Protein AF-A0A8D8F2M0-F1 (afdb_monomer)

Solvent-accessible surface area (backbone atoms only — not comparable to full-atom values): 9689 Å² total; per-residue (Å²): 133,85,84,49,91,38,102,45,64,39,78,46,76,51,87,52,90,92,48,84,69,60,52,47,77,40,81,29,47,79,66,74,90,79,59,80,87,80,90,83,83,72,67,73,73,44,98,83,58,64,22,30,61,30,57,27,33,34,45,51,94,83,45,73,44,50,77,89,36,43,45,30,57,70,58,91,90,52,95,53,50,50,18,41,41,72,57,38,50,52,52,34,57,74,65,64,37,44,81,53,72,92,42,33,28,34,41,63,67,87,48,34,91,71,40,57,45,37,33,39,30,44,77,94,40,80,50,75,37,47,28,76,73,45,39,45,81,43,77,57,98,90,40,83,42,26,34,46,37,49,30,32,42,78,49,62,76,94,75,32,74,39,57

pLDDT: mean 95.9, std 3.94, range [74.75, 98.75]

Foldseek 3Di:
DPPAPAQDKDKDADPDPVDPDRIDIGGHDDDPVRDDDDDDDFDQPDPPASKGKWCWKDFAPPDTDCHRIDIAGDDPPDQAAEAALVRLVVNCVQQVWDDDPQQKTWDDPVCLQVGTWMWIHGPNDIDIDGSVRQWDWDADPNDTTTIGSYGHDDDDPPVDDYD

Secondary structure (DSSP, 8-state):
---SSSS-EEEEE---TTSS-SEEEEESS--GGG--SPPPP--EEEETBEEEEE-EEEETTTEEESTT-EEEE--TT-SSEEE-HHHHHHHHHHTT-EE-GGG-EEE-GGGGGGSPPEEEEETTEEEEE-HHHHEEEEEETTEEEEEESEEE--PPTTT-S--

Mean predicted aligned error: 3.32 Å

Nearest PDB structures (foldseek):
  5ux4-assembly2_B  TM=9.823E-01  e=2.059E-21  Rattus norvegicus
  5ux4-assembly1_A  TM=9.813E-01  e=3.453E-20  Rattus norvegicus
  4obz-assembly1_D  TM=9.814E-01  e=4.104E-20  Homo sapiens
  1lyw-assembly11_H  TM=9.417E-01  e=9.192E-21  Homo sapiens
  1smr-assembly1_A  TM=9.537E-01  e=9.155E-15  Mus musculus

Sequence (163 aa):
QKKVEKNVFSFYLNRNPDTQPGGELLLGGTDPKYYTGDFNYVDISRQAYWQIHMDGMSIGSGLSLCKGGCEAIVDTGTSLITGPAAEVKALQKAIGAIPLMQGEYMVDCKKVPTLPTISFSLGGKVYSLTGEQYILKESQGGHDICLSGFMGLDIPPPAGPLW

Radius of gyration: 17.17 Å; Cα contacts (8 Å, |Δi|>4): 289; chains: 1; bounding box: 49×37×45 Å

InterPro domains:
  IPR001461 Aspartic peptidase A1 [PR00792] (23-36)
  IPR001461 Aspartic peptidase A1 [PR00792] (72-83)
  IPR001461 Aspartic peptidase A1 [PTHR47966] (1-163)
  IPR001969 Aspartic peptidase, active site [PS00141] (72-83)
  IPR021109 Aspartic peptidase domain superfamily [G3DSA:2.40.70.10] (1-163)
  IPR021109 Aspartic peptidase domain superfamily [SSF50630] (1-163)
  IPR033121 Peptidase family A1 domain [PF00026] (1-163)
  IPR033121 Peptidase family A1 domain [PS51767] (1-163)

Structure (mm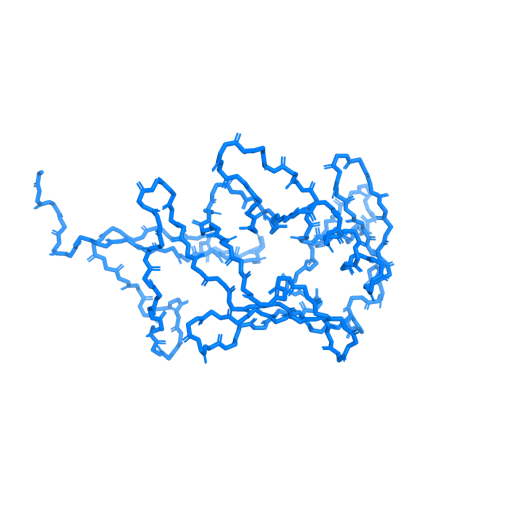CIF, N/CA/C/O backbone):
data_AF-A0A8D8F2M0-F1
#
_entry.id   AF-A0A8D8F2M0-F1
#
loop_
_atom_site.group_PDB
_atom_site.id
_atom_site.type_symbol
_atom_site.label_atom_id
_atom_site.label_alt_id
_atom_site.label_comp_id
_atom_site.label_asym_id
_atom_site.label_entity_id
_atom_site.label_seq_id
_atom_site.pdbx_PDB_ins_code
_atom_site.Cartn_x
_atom_site.Cartn_y
_atom_site.Cartn_z
_atom_site.occupancy
_atom_site.B_iso_or_equiv
_atom_site.auth_seq_id
_atom_site.auth_comp_id
_atom_site.auth_asym_id
_atom_site.auth_atom_id
_atom_site.pdbx_PDB_model_num
ATOM 1 N N . GLN A 1 1 ? -28.824 5.810 14.208 1.00 90.44 1 GLN A N 1
ATOM 2 C CA . GLN A 1 1 ? -29.918 4.931 13.729 1.00 90.44 1 GLN A CA 1
ATOM 3 C C . GLN A 1 1 ? -29.766 3.454 14.135 1.00 90.44 1 GLN A C 1
ATOM 5 O O . GLN A 1 1 ? -30.729 2.727 13.936 1.00 90.44 1 GLN A O 1
ATOM 10 N N . LYS A 1 2 ? -28.634 3.007 14.728 1.00 94.56 2 LYS A N 1
ATOM 11 C CA . LYS A 1 2 ? -28.448 1.637 15.274 1.00 94.56 2 LYS A CA 1
ATOM 12 C C . LYS A 1 2 ? -28.885 0.520 14.304 1.00 94.56 2 LYS A C 1
ATOM 14 O O . LYS A 1 2 ? -29.638 -0.369 14.675 1.00 94.56 2 LYS A O 1
ATOM 19 N N . LYS A 1 3 ? -28.479 0.630 13.034 1.00 97.50 3 LYS A N 1
ATOM 20 C CA . LYS A 1 3 ? -28.889 -0.288 11.954 1.00 97.50 3 LYS A CA 1
ATOM 21 C C . LYS A 1 3 ? -27.927 -1.458 11.730 1.00 97.50 3 LYS A C 1
ATOM 23 O O . LYS A 1 3 ? -28.215 -2.304 10.899 1.00 97.50 3 LYS A O 1
ATOM 28 N N . VAL A 1 4 ? -26.816 -1.495 12.460 1.00 97.75 4 VAL A N 1
ATOM 29 C CA . VAL A 1 4 ? -25.797 -2.548 12.404 1.00 97.75 4 VAL A CA 1
ATOM 30 C C . VAL A 1 4 ? -25.524 -3.058 13.814 1.00 97.75 4 VAL A C 1
ATOM 32 O O . VAL A 1 4 ? -25.653 -2.296 14.775 1.00 97.75 4 VAL A O 1
ATOM 35 N N . GLU A 1 5 ? -25.162 -4.334 13.935 1.00 94.69 5 GLU A N 1
ATOM 36 C CA . GLU A 1 5 ? -24.859 -4.963 15.227 1.00 94.69 5 GLU A CA 1
ATOM 37 C C . GLU A 1 5 ? -23.517 -4.497 15.795 1.00 94.69 5 GLU A C 1
ATOM 39 O O . GLU A 1 5 ? -23.408 -4.189 16.981 1.00 94.69 5 GLU A O 1
ATOM 44 N N . LYS A 1 6 ? -22.495 -4.416 14.936 1.00 97.56 6 LYS A N 1
ATOM 45 C CA . LYS A 1 6 ? -21.153 -3.949 15.287 1.00 97.56 6 LYS A CA 1
ATOM 46 C C . LYS A 1 6 ? -20.864 -2.642 14.559 1.00 97.56 6 LYS A C 1
ATOM 48 O O . LYS A 1 6 ? -21.187 -2.497 13.385 1.00 97.56 6 LYS A O 1
ATOM 53 N N . ASN A 1 7 ? -20.214 -1.696 15.232 1.00 97.69 7 ASN A N 1
ATOM 54 C CA . ASN A 1 7 ? -19.798 -0.425 14.628 1.00 97.69 7 ASN A CA 1
ATOM 55 C C . ASN A 1 7 ? -18.486 -0.594 13.846 1.00 97.69 7 ASN A C 1
ATOM 57 O O . ASN A 1 7 ? -17.488 0.051 14.147 1.00 97.69 7 ASN A O 1
ATOM 61 N N . VAL A 1 8 ? -18.491 -1.502 12.874 1.00 98.06 8 VAL A N 1
ATOM 62 C CA . VAL A 1 8 ? -17.361 -1.785 11.984 1.00 98.06 8 VAL A CA 1
ATOM 63 C C . VAL A 1 8 ? -17.863 -1.895 10.552 1.00 98.06 8 VAL A C 1
ATOM 65 O O . VAL A 1 8 ? -19.042 -2.161 10.310 1.00 98.06 8 VAL A O 1
ATOM 68 N N . PHE A 1 9 ? -16.960 -1.717 9.603 1.00 98.50 9 PHE A N 1
ATOM 69 C CA . PHE A 1 9 ? -17.172 -2.069 8.209 1.00 98.50 9 PHE A CA 1
ATOM 70 C C . PHE A 1 9 ? -15.893 -2.694 7.665 1.00 98.50 9 PHE A C 1
ATOM 72 O O . PHE A 1 9 ? -14.814 -2.496 8.226 1.00 98.50 9 PHE A O 1
ATOM 79 N N . SER A 1 10 ? -16.014 -3.460 6.591 1.00 98.62 10 SER A N 1
ATOM 80 C CA . SER A 1 10 ? -14.881 -4.129 5.959 1.00 98.62 10 SER A CA 1
ATOM 81 C C . SER A 1 10 ? -14.978 -4.069 4.444 1.00 98.62 10 SER A C 1
ATOM 83 O O . SER A 1 10 ? -16.064 -3.914 3.883 1.00 98.62 10 SER A O 1
ATOM 85 N N . PHE A 1 11 ? -13.817 -4.173 3.803 1.00 98.75 11 PHE A N 1
ATOM 86 C CA . PHE A 1 11 ? -13.675 -4.157 2.358 1.00 98.75 11 PHE A CA 1
ATOM 87 C C . PHE A 1 11 ? -13.004 -5.439 1.883 1.00 98.75 11 PHE A C 1
ATOM 89 O O . PHE A 1 11 ? -11.960 -5.836 2.400 1.00 98.75 11 PHE A O 1
ATOM 96 N N . TYR A 1 12 ? -13.574 -6.024 0.840 1.00 98.56 12 TYR A N 1
ATOM 97 C CA . TYR A 1 12 ? -12.885 -6.925 -0.068 1.00 98.56 12 TYR A CA 1
ATOM 98 C C . TYR A 1 12 ? -12.781 -6.232 -1.424 1.00 98.56 12 TYR A C 1
ATOM 100 O O . TYR A 1 12 ? -13.780 -5.744 -1.949 1.00 98.56 12 TYR A O 1
ATOM 108 N N . LEU A 1 13 ? -11.581 -6.188 -1.998 1.00 98.19 13 LEU A N 1
ATOM 109 C CA . LEU A 1 13 ? -11.338 -5.612 -3.317 1.00 98.19 13 LEU A CA 1
ATOM 110 C C . LEU A 1 13 ? -10.699 -6.680 -4.197 1.00 98.19 13 LEU A C 1
ATOM 112 O O . LEU A 1 13 ? -9.596 -7.155 -3.918 1.00 98.19 13 LEU A O 1
ATOM 116 N N . ASN A 1 14 ? -11.400 -7.072 -5.255 1.00 97.31 14 ASN A N 1
ATOM 117 C CA . ASN A 1 14 ? -10.899 -8.055 -6.194 1.00 97.31 14 ASN A CA 1
ATOM 118 C C . ASN A 1 14 ? -9.877 -7.395 -7.128 1.00 97.31 14 ASN A C 1
ATOM 120 O O . ASN A 1 14 ? -10.158 -6.394 -7.782 1.00 97.31 14 ASN A O 1
ATOM 124 N N . ARG A 1 15 ? -8.671 -7.962 -7.180 1.00 94.50 15 ARG A N 1
ATOM 125 C CA . ARG A 1 15 ? -7.570 -7.458 -8.013 1.00 94.50 15 ARG A CA 1
ATOM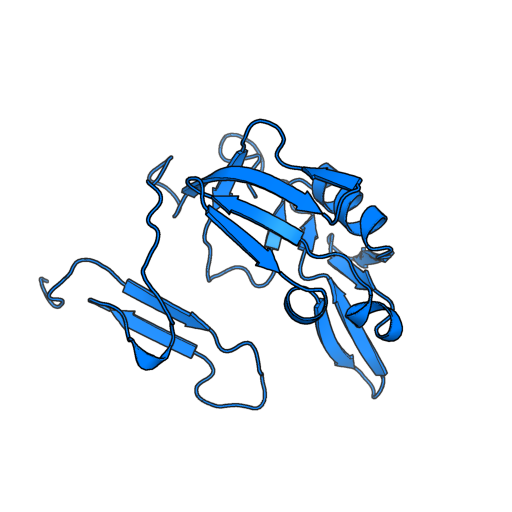 126 C C . ARG A 1 15 ? -7.582 -8.025 -9.432 1.00 94.50 15 ARG A C 1
ATOM 128 O O . ARG A 1 15 ? -6.779 -7.588 -10.248 1.00 94.50 15 ARG A O 1
ATOM 135 N N . ASN A 1 16 ? -8.449 -8.996 -9.721 1.00 92.75 16 ASN A N 1
ATOM 136 C CA . ASN A 1 16 ? -8.620 -9.544 -11.058 1.00 92.75 16 ASN A CA 1
ATOM 137 C C . ASN A 1 16 ? -9.805 -8.841 -11.756 1.00 92.75 16 ASN A C 1
ATOM 139 O O . ASN A 1 16 ? -10.944 -9.029 -11.322 1.00 92.75 16 ASN A O 1
ATOM 143 N N . PRO A 1 17 ? -9.561 -8.052 -12.820 1.00 89.25 17 PRO A N 1
ATOM 144 C CA . PRO A 1 17 ? -10.610 -7.295 -13.508 1.00 89.25 17 PRO A CA 1
ATOM 145 C C . PRO A 1 17 ? -11.613 -8.183 -14.263 1.00 89.25 17 PRO A C 1
ATOM 147 O O . PRO A 1 17 ? -12.719 -7.734 -14.561 1.00 89.25 17 PRO A O 1
ATOM 150 N N . ASP A 1 18 ? -11.261 -9.442 -14.536 1.00 93.19 18 ASP A N 1
ATOM 151 C CA . ASP A 1 18 ? -12.073 -10.371 -15.327 1.00 93.19 18 ASP A CA 1
ATOM 152 C C . ASP A 1 18 ? -13.049 -11.199 -14.476 1.00 93.19 18 ASP A C 1
ATOM 154 O O . ASP A 1 18 ? -13.837 -11.983 -15.011 1.00 93.19 18 ASP A O 1
ATOM 158 N N . THR A 1 19 ? -13.008 -11.069 -13.145 1.00 95.69 19 THR A N 1
ATOM 159 C CA . THR A 1 19 ? -13.825 -11.884 -12.235 1.00 95.69 19 THR A CA 1
ATOM 160 C C . THR A 1 19 ? -14.806 -11.054 -11.409 1.00 95.69 19 THR A C 1
ATOM 162 O O . THR A 1 19 ? -14.584 -9.886 -11.100 1.00 95.69 19 THR A O 1
ATOM 165 N N . GLN A 1 20 ? -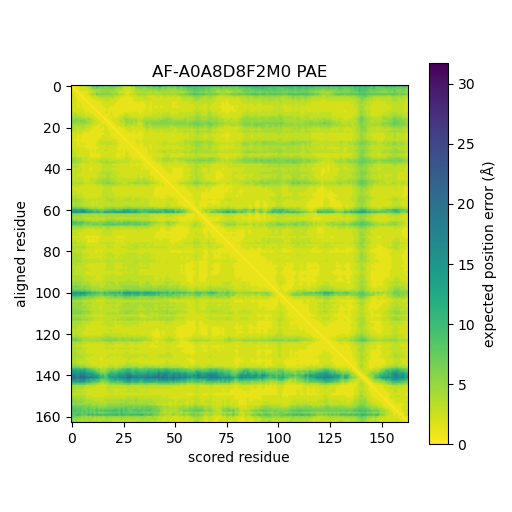15.941 -11.671 -11.059 1.00 96.25 20 GLN A N 1
ATOM 166 C CA . GLN A 1 20 ? -17.020 -11.049 -10.287 1.00 96.25 20 GLN A CA 1
ATOM 167 C C . GLN A 1 20 ? -17.219 -11.750 -8.929 1.00 96.25 20 GLN A C 1
ATOM 169 O O . GLN A 1 20 ? -17.077 -12.975 -8.858 1.00 96.25 20 GLN A O 1
ATOM 174 N N . PRO A 1 21 ? -17.606 -11.012 -7.867 1.00 97.38 21 PRO A N 1
ATOM 175 C CA . PRO A 1 21 ? -17.784 -9.556 -7.837 1.00 97.38 21 PRO A CA 1
ATOM 176 C C . PRO A 1 21 ? -16.441 -8.806 -7.884 1.00 97.38 21 PRO A C 1
ATOM 178 O O . PRO A 1 21 ? -15.405 -9.347 -7.499 1.00 97.38 21 PRO A O 1
ATOM 181 N N . GLY A 1 22 ? -16.457 -7.547 -8.329 1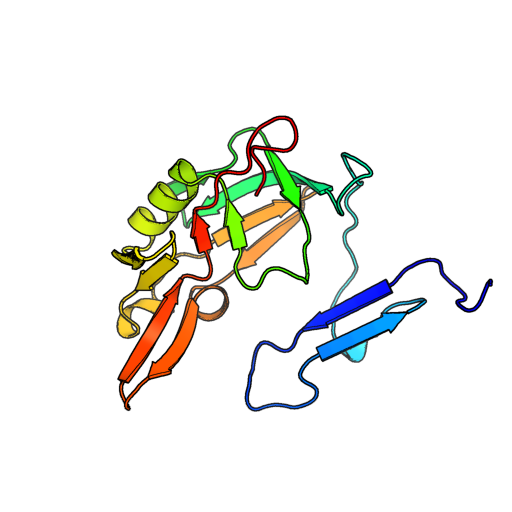.00 97.38 22 GLY A N 1
ATOM 182 C CA . GLY A 1 22 ? -15.267 -6.679 -8.290 1.00 97.38 22 GLY A CA 1
ATOM 183 C C . GLY A 1 22 ? -14.825 -6.296 -6.867 1.00 97.38 22 GLY A C 1
ATOM 184 O O . GLY A 1 22 ? -13.683 -5.911 -6.638 1.00 97.38 22 GLY A O 1
ATOM 185 N N . GLY A 1 23 ? -15.717 -6.430 -5.887 1.00 98.12 23 GLY A N 1
ATOM 186 C CA . GLY A 1 23 ? -15.439 -6.179 -4.479 1.00 98.12 23 GLY A CA 1
ATOM 187 C C . GLY A 1 23 ? -16.707 -6.255 -3.634 1.00 98.12 23 GLY A C 1
ATOM 188 O O . GLY A 1 23 ? -17.803 -6.462 -4.156 1.00 98.12 23 GLY A O 1
ATOM 189 N N . GLU A 1 24 ? -16.551 -6.077 -2.328 1.00 98.62 24 GLU A N 1
ATOM 190 C CA . GLU A 1 24 ? -17.636 -6.030 -1.354 1.00 98.62 24 GLU A CA 1
ATOM 191 C C . GLU A 1 24 ? -17.317 -5.004 -0.260 1.00 98.62 24 GLU A C 1
ATOM 193 O O . GLU A 1 24 ? -16.205 -4.973 0.267 1.00 98.62 24 GLU A O 1
ATOM 198 N N . LEU A 1 25 ? -18.312 -4.187 0.092 1.00 98.69 25 LEU A N 1
ATOM 199 C CA . LEU A 1 25 ? -18.341 -3.421 1.335 1.00 98.69 25 LEU A CA 1
ATOM 200 C C . LEU A 1 25 ? -19.382 -4.060 2.249 1.00 98.69 25 LEU A C 1
ATOM 202 O O . LEU A 1 25 ? -20.570 -4.074 1.919 1.00 98.69 25 LEU A O 1
ATOM 206 N N . LEU A 1 26 ? -18.950 -4.521 3.418 1.00 98.38 26 LEU A N 1
ATOM 207 C CA . LEU A 1 26 ? -19.841 -5.083 4.423 1.00 98.38 26 LEU A CA 1
ATOM 208 C C . LEU A 1 26 ? -19.970 -4.115 5.599 1.00 98.38 26 LEU A C 1
ATOM 210 O O . LEU A 1 26 ? -18.995 -3.795 6.279 1.00 98.38 26 LEU A O 1
ATOM 214 N N . LEU A 1 27 ? -21.195 -3.644 5.847 1.00 98.62 27 LEU A N 1
ATOM 215 C CA . LEU A 1 27 ? -21.531 -2.787 6.983 1.00 98.62 27 LEU A CA 1
ATOM 216 C C . LEU A 1 27 ? -21.981 -3.645 8.170 1.00 98.62 27 LEU A C 1
ATOM 218 O O . LEU A 1 27 ? -22.987 -4.344 8.085 1.00 98.62 27 LEU A O 1
ATOM 222 N N . GLY A 1 28 ? -21.272 -3.557 9.293 1.00 98.25 28 GLY A N 1
ATOM 223 C CA . GLY A 1 28 ? -21.640 -4.242 10.532 1.00 98.25 28 GLY A CA 1
ATOM 224 C C . GLY A 1 28 ? -20.876 -5.529 10.845 1.00 98.25 28 GLY A C 1
ATOM 225 O O . GLY A 1 28 ? -21.240 -6.213 11.800 1.00 98.25 28 GLY A O 1
ATOM 226 N N . GLY A 1 29 ? -19.827 -5.868 10.092 1.00 97.88 29 GLY A N 1
ATOM 227 C CA . GLY A 1 29 ? -19.063 -7.098 10.308 1.00 97.88 29 GLY A CA 1
ATOM 228 C C . GLY A 1 29 ? -17.931 -7.327 9.304 1.00 97.88 29 GLY A C 1
ATOM 229 O O . GLY A 1 29 ? -17.373 -6.381 8.746 1.00 97.88 29 GLY A O 1
ATOM 230 N N . THR A 1 30 ? -17.616 -8.604 9.092 1.00 98.00 30 THR A N 1
ATOM 231 C CA . THR A 1 30 ? -16.605 -9.127 8.162 1.00 98.00 30 THR A CA 1
ATOM 232 C C . THR A 1 30 ? -17.159 -10.376 7.477 1.00 98.00 30 THR A C 1
ATOM 234 O O . THR A 1 30 ? -17.918 -11.107 8.113 1.00 98.00 30 THR A O 1
ATOM 237 N N . ASP A 1 31 ? -16.775 -10.645 6.227 1.00 97.88 31 ASP A N 1
ATOM 238 C CA . ASP A 1 31 ? -17.166 -11.870 5.510 1.00 97.88 31 ASP A CA 1
ATOM 239 C C . ASP A 1 31 ? -15.985 -12.866 5.439 1.00 97.88 31 ASP A C 1
ATOM 241 O O . ASP A 1 31 ? -15.017 -12.614 4.711 1.00 97.88 31 ASP A O 1
ATOM 245 N N . PRO A 1 32 ? -16.041 -14.004 6.167 1.00 97.62 32 PRO A N 1
ATOM 246 C CA . PRO A 1 32 ? -15.017 -15.053 6.138 1.00 97.62 32 PRO A CA 1
ATOM 247 C C . PRO A 1 32 ? -14.742 -15.652 4.756 1.00 97.62 32 PRO A C 1
ATOM 249 O O . PRO A 1 32 ? -13.732 -16.327 4.582 1.00 97.62 32 PRO A O 1
ATOM 252 N N . LYS A 1 33 ? -15.609 -15.420 3.762 1.00 97.94 33 LYS A N 1
ATOM 253 C CA . LYS A 1 33 ? -15.379 -15.832 2.373 1.00 97.94 33 LYS A CA 1
ATOM 254 C C . LYS A 1 33 ? -14.135 -15.184 1.757 1.00 97.94 33 LYS A C 1
ATOM 256 O O . LYS A 1 33 ? -13.517 -15.786 0.880 1.00 97.94 33 LYS A O 1
ATOM 261 N N . TYR A 1 34 ? -13.787 -13.964 2.173 1.00 98.00 34 TYR A N 1
ATOM 262 C CA . TYR A 1 34 ? -12.795 -13.132 1.482 1.00 98.00 34 TYR A CA 1
ATOM 263 C C . TYR A 1 34 ? -11.466 -12.964 2.224 1.00 98.00 34 TYR A C 1
ATOM 265 O O . TYR A 1 34 ? -10.605 -12.211 1.770 1.00 98.00 34 TYR A O 1
ATOM 273 N N . TYR A 1 35 ? -11.265 -13.661 3.343 1.00 97.69 35 TYR A N 1
ATOM 274 C CA . TYR A 1 35 ? -9.996 -13.642 4.066 1.00 97.69 35 TYR A CA 1
ATOM 275 C C . TYR A 1 35 ? -9.664 -15.009 4.664 1.00 97.69 35 TYR A C 1
ATOM 277 O O . TYR A 1 35 ? -10.516 -15.876 4.828 1.00 97.69 35 TYR A O 1
ATOM 285 N N . THR A 1 36 ? -8.393 -15.194 5.005 1.00 97.31 36 THR A N 1
ATOM 286 C CA . THR A 1 36 ? -7.889 -16.393 5.680 1.00 97.31 36 THR A CA 1
ATOM 287 C C . THR A 1 36 ? -7.093 -15.998 6.914 1.00 97.31 36 THR A C 1
ATOM 289 O O . THR A 1 36 ? -6.388 -14.988 6.890 1.00 97.31 36 THR A O 1
ATOM 292 N N . GLY A 1 37 ? -7.131 -16.834 7.951 1.00 95.94 37 GLY A N 1
ATOM 293 C CA . GLY A 1 37 ? -6.464 -16.553 9.222 1.00 95.94 37 GLY A CA 1
ATOM 294 C C . GLY A 1 37 ? -7.173 -15.469 10.037 1.00 95.94 37 GLY A C 1
ATOM 295 O O . GLY A 1 37 ? -8.321 -15.120 9.763 1.00 95.94 37 GLY A O 1
ATOM 296 N N . ASP A 1 38 ? -6.472 -14.953 11.044 1.00 96.00 38 ASP A N 1
ATOM 297 C CA . ASP A 1 38 ? -7.017 -13.991 12.002 1.00 96.00 38 ASP A CA 1
ATOM 298 C C . ASP A 1 38 ? -6.622 -12.542 11.681 1.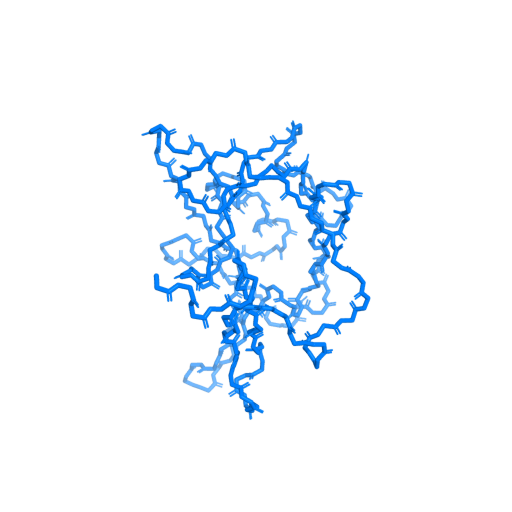00 96.00 38 ASP A C 1
ATOM 300 O O . ASP A 1 38 ? -5.546 -12.263 11.130 1.00 96.00 38 ASP A O 1
ATOM 304 N N . PHE A 1 39 ? -7.480 -11.601 12.087 1.00 96.69 39 PHE A N 1
ATOM 305 C CA . PHE A 1 39 ? -7.196 -10.171 12.000 1.00 96.69 39 PHE A CA 1
ATOM 306 C C . PHE A 1 39 ? -6.080 -9.765 12.965 1.00 96.69 39 PHE A C 1
ATOM 308 O O . PHE A 1 39 ? -6.109 -10.098 14.148 1.00 96.69 39 PHE A O 1
ATOM 315 N N . ASN A 1 40 ? -5.135 -8.976 12.457 1.00 96.75 40 ASN A N 1
ATOM 316 C CA . ASN A 1 40 ? -4.206 -8.207 13.275 1.00 96.75 40 ASN A CA 1
ATOM 317 C C . ASN A 1 40 ? -4.685 -6.754 13.296 1.00 96.75 40 ASN A C 1
ATOM 319 O O . ASN A 1 40 ? -4.816 -6.146 12.233 1.00 96.75 40 ASN A O 1
ATOM 323 N N . TYR A 1 41 ? -4.959 -6.220 14.483 1.00 97.31 41 TYR A N 1
ATOM 324 C CA . TYR A 1 41 ? -5.448 -4.854 14.652 1.00 97.31 41 TYR A CA 1
ATOM 325 C C . TYR A 1 41 ? -4.295 -3.911 14.982 1.00 97.31 41 TYR A C 1
ATOM 327 O O . TYR A 1 41 ? -3.373 -4.271 15.710 1.00 97.31 41 TYR A O 1
ATOM 335 N N . VAL A 1 42 ? -4.382 -2.694 14.456 1.00 97.81 42 VAL A N 1
ATOM 336 C CA . VAL A 1 42 ? -3.488 -1.579 14.770 1.00 97.81 42 VAL A CA 1
ATOM 337 C C . VAL A 1 42 ? -4.332 -0.392 15.213 1.00 97.81 42 VAL A C 1
ATOM 339 O O . VAL A 1 42 ? -5.426 -0.175 14.685 1.00 97.81 42 VAL A O 1
ATOM 342 N N . ASP A 1 43 ? -3.843 0.347 16.202 1.00 98.00 43 ASP A N 1
ATOM 343 C CA . ASP A 1 43 ? -4.560 1.497 16.742 1.00 98.00 43 ASP A CA 1
ATOM 344 C C . ASP A 1 43 ? -4.499 2.695 15.787 1.00 98.00 43 ASP A C 1
ATOM 346 O O . ASP A 1 43 ? -3.513 2.915 15.080 1.00 98.00 43 ASP A O 1
ATOM 350 N N . ILE A 1 44 ? -5.562 3.502 15.803 1.00 98.06 44 ILE A N 1
ATOM 351 C CA . ILE A 1 44 ? -5.602 4.774 15.080 1.00 98.06 44 ILE A CA 1
ATOM 352 C C . ILE A 1 44 ? -4.699 5.778 15.791 1.00 98.06 44 ILE A C 1
ATOM 354 O O . ILE A 1 44 ? -4.957 6.141 16.940 1.00 98.06 44 ILE A O 1
ATOM 358 N N . SER A 1 45 ? -3.679 6.275 15.094 1.00 97.25 45 SER A N 1
ATOM 359 C CA . SER A 1 45 ? -2.726 7.248 15.639 1.00 97.25 45 SER A CA 1
ATOM 360 C C . SER A 1 45 ? -3.302 8.667 15.686 1.00 97.25 45 SER A C 1
ATOM 362 O O . SER A 1 45 ? -2.995 9.445 16.592 1.00 97.25 45 SER A O 1
ATOM 364 N N . ARG A 1 46 ? -4.189 9.007 14.740 1.00 96.69 46 ARG A N 1
ATOM 365 C CA . ARG A 1 46 ? -4.897 10.293 14.686 1.00 96.69 46 ARG A CA 1
ATOM 366 C C . ARG A 1 46 ? -6.298 10.145 14.096 1.00 96.69 46 ARG A C 1
ATOM 368 O O . ARG A 1 46 ? -6.462 9.723 12.957 1.00 96.69 46 ARG A O 1
ATOM 375 N N . GLN A 1 47 ? -7.314 10.591 14.837 1.00 95.25 47 GLN A N 1
ATOM 376 C CA . GLN A 1 47 ? -8.719 10.566 14.404 1.00 95.25 47 GLN A CA 1
ATOM 377 C C . GLN A 1 47 ? -9.032 11.698 13.409 1.00 95.25 47 GLN A C 1
ATOM 379 O O . GLN A 1 47 ? -9.618 12.719 13.763 1.00 95.25 47 GLN A O 1
ATOM 384 N N . ALA A 1 48 ? -8.605 11.521 12.161 1.00 93.38 48 ALA A N 1
ATOM 385 C CA . ALA A 1 48 ? -8.955 12.384 11.031 1.00 93.38 48 ALA A CA 1
ATOM 386 C C . ALA A 1 48 ? -9.145 11.533 9.770 1.00 93.38 48 ALA A C 1
ATOM 388 O O . ALA A 1 48 ? -10.237 11.485 9.210 1.00 93.38 48 ALA A O 1
ATOM 389 N N . TYR A 1 49 ? -8.098 10.798 9.398 1.00 95.12 49 TYR A N 1
ATOM 390 C CA . TYR A 1 49 ? -8.160 9.682 8.456 1.00 95.12 49 TYR A CA 1
ATOM 391 C C . TYR A 1 49 ? -8.210 8.353 9.223 1.00 95.12 49 TYR A C 1
ATOM 393 O O . TYR A 1 49 ? -8.091 8.336 10.451 1.00 95.12 49 TYR A O 1
ATOM 401 N N . TRP A 1 50 ? -8.308 7.233 8.502 1.00 97.75 50 TRP A N 1
ATOM 402 C CA . TRP A 1 50 ? -7.907 5.918 9.021 1.00 97.75 50 TRP A CA 1
ATOM 403 C C . TRP A 1 50 ? -6.374 5.851 9.093 1.00 97.75 50 TRP A C 1
ATOM 405 O O . TRP A 1 50 ? -5.735 5.106 8.353 1.00 97.75 50 TRP A O 1
ATOM 415 N N . GLN A 1 51 ? -5.800 6.728 9.923 1.00 98.38 51 GLN A N 1
ATOM 416 C CA . GLN A 1 51 ? -4.362 6.922 10.067 1.00 98.38 51 GLN A CA 1
ATOM 417 C C . GLN A 1 51 ? -3.797 5.928 11.081 1.00 98.38 51 GLN A C 1
ATOM 419 O O . GLN A 1 51 ? -4.335 5.796 12.183 1.00 98.38 51 GLN A O 1
ATOM 424 N N . ILE A 1 52 ? -2.714 5.256 10.707 1.00 98.44 52 ILE A N 1
ATOM 425 C CA . ILE A 1 52 ? -2.035 4.232 11.499 1.00 98.44 52 ILE A CA 1
ATOM 426 C C . ILE A 1 52 ? -0.530 4.497 11.536 1.00 98.44 52 ILE A C 1
ATOM 428 O O . ILE A 1 52 ? 0.027 5.114 10.625 1.00 98.44 52 ILE A O 1
ATOM 432 N N . HIS A 1 53 ? 0.132 3.979 12.569 1.00 98.25 53 HIS A N 1
ATOM 433 C CA . HIS A 1 53 ? 1.589 3.949 12.609 1.00 98.25 53 HIS A CA 1
ATOM 434 C C . HIS A 1 53 ? 2.125 2.767 11.793 1.00 98.25 53 HIS A C 1
ATOM 436 O O . HIS A 1 53 ? 1.652 1.636 11.938 1.00 98.25 53 HIS A O 1
ATOM 442 N N . MET A 1 54 ? 3.133 3.0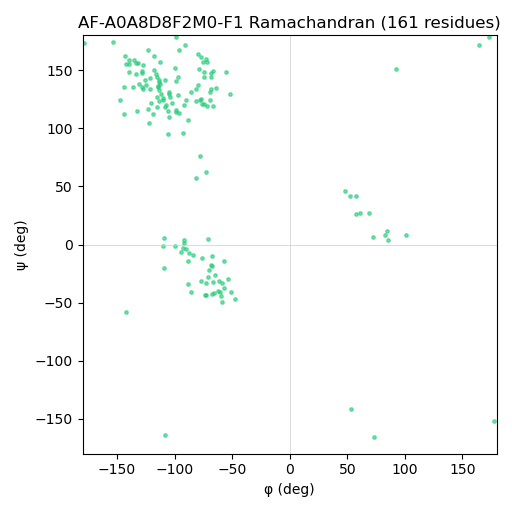29 10.963 1.00 98.38 54 MET A N 1
ATOM 443 C CA . MET A 1 54 ? 3.892 2.022 10.235 1.00 98.38 54 MET A CA 1
ATOM 444 C C . MET A 1 54 ? 5.323 1.985 10.744 1.00 98.38 54 MET A C 1
ATOM 446 O O . MET A 1 54 ? 6.020 2.989 10.685 1.00 98.38 54 MET A O 1
ATOM 450 N N . ASP A 1 55 ? 5.775 0.816 11.200 1.00 97.75 55 ASP A N 1
ATOM 451 C CA . ASP A 1 55 ? 7.084 0.654 11.845 1.00 97.75 55 ASP A CA 1
ATOM 452 C C . ASP A 1 55 ? 8.239 0.790 10.833 1.00 97.75 55 ASP A C 1
ATOM 454 O O . ASP A 1 55 ? 9.363 1.161 11.182 1.00 97.75 55 ASP A O 1
ATOM 458 N N . GLY A 1 56 ? 7.971 0.461 9.566 1.00 97.69 56 GLY A N 1
ATOM 459 C CA . GLY A 1 56 ? 8.918 0.614 8.468 1.00 97.69 56 GLY A CA 1
ATOM 460 C C . GLY A 1 56 ? 8.533 -0.156 7.211 1.00 97.69 56 GLY A C 1
ATOM 461 O O . GLY A 1 56 ? 7.615 -0.979 7.212 1.00 97.69 56 GLY A O 1
ATOM 462 N N . MET A 1 57 ? 9.277 0.089 6.131 1.00 98.19 57 MET A N 1
ATOM 463 C CA . MET A 1 57 ? 9.105 -0.594 4.850 1.00 98.19 57 MET A CA 1
ATOM 464 C C . MET A 1 57 ? 10.449 -1.102 4.313 1.00 98.19 57 MET A C 1
ATOM 466 O O . MET A 1 57 ? 11.456 -0.393 4.363 1.00 98.19 57 MET A O 1
ATOM 470 N N . SER A 1 58 ? 10.485 -2.319 3.772 1.00 98.12 58 SER A N 1
ATOM 471 C CA . SER A 1 58 ? 11.666 -2.918 3.140 1.00 98.12 58 SER A CA 1
ATOM 472 C C . SER A 1 58 ? 11.404 -3.301 1.686 1.00 98.12 58 SER A C 1
ATOM 474 O O . SER A 1 58 ? 10.315 -3.736 1.325 1.00 98.12 58 SER A O 1
ATOM 476 N N . ILE A 1 59 ? 12.416 -3.125 0.837 1.00 98.25 59 ILE A N 1
ATOM 477 C CA . ILE A 1 59 ? 12.389 -3.460 -0.587 1.00 98.25 59 ILE A CA 1
ATOM 478 C C . ILE A 1 59 ? 13.534 -4.436 -0.839 1.00 98.25 59 ILE A C 1
ATOM 480 O O . ILE A 1 59 ? 14.713 -4.058 -0.851 1.00 98.25 59 ILE A O 1
ATOM 484 N N . GLY A 1 60 ? 13.181 -5.711 -1.006 1.00 94.81 60 GLY A N 1
ATOM 485 C CA . GLY A 1 60 ? 14.145 -6.805 -1.036 1.00 94.81 60 GLY A CA 1
ATOM 486 C C . GLY A 1 60 ? 15.054 -6.792 0.198 1.00 94.81 60 GLY A C 1
ATOM 487 O O . GLY A 1 60 ? 14.624 -6.489 1.308 1.00 94.81 60 GLY A O 1
ATOM 488 N N . SER A 1 61 ? 16.334 -7.100 -0.002 1.00 89.19 61 SER A N 1
ATOM 489 C CA . SER A 1 61 ? 17.355 -7.071 1.055 1.00 89.19 61 SER A CA 1
ATOM 490 C C . SER A 1 61 ? 18.148 -5.759 1.129 1.00 89.19 61 SER A C 1
ATOM 492 O O . SER A 1 61 ? 18.979 -5.604 2.020 1.00 89.19 61 SER A O 1
ATOM 494 N N . GLY A 1 62 ? 17.944 -4.832 0.184 1.00 89.25 62 GLY A N 1
ATOM 495 C CA . GLY A 1 62 ? 18.890 -3.738 -0.075 1.00 89.25 62 GLY A CA 1
ATOM 496 C C . GLY A 1 62 ? 18.435 -2.338 0.334 1.00 89.25 62 GLY A C 1
ATOM 497 O O . GLY A 1 62 ? 19.278 -1.454 0.485 1.00 89.25 62 GLY A O 1
ATOM 498 N N . LEU A 1 63 ? 17.130 -2.105 0.502 1.00 97.19 63 LEU A N 1
ATOM 499 C CA . LEU A 1 63 ? 16.589 -0.777 0.795 1.00 97.19 63 LEU A CA 1
ATOM 500 C C . LEU A 1 63 ? 15.536 -0.852 1.901 1.00 97.19 63 LEU A C 1
ATOM 502 O O . LEU A 1 63 ? 14.651 -1.703 1.879 1.00 97.19 63 LEU A O 1
ATOM 506 N N . SER A 1 64 ? 15.618 0.084 2.844 1.00 97.69 64 SER A N 1
ATOM 507 C CA . SER A 1 64 ? 14.558 0.334 3.821 1.00 97.69 64 SER A CA 1
ATOM 508 C C . SER A 1 64 ? 14.145 1.796 3.755 1.00 97.69 64 SER A C 1
ATOM 510 O O . SER A 1 64 ? 15.000 2.680 3.663 1.00 97.69 64 SER A O 1
ATOM 512 N N . LEU A 1 65 ? 12.844 2.016 3.810 1.00 97.88 65 LEU A N 1
ATOM 513 C CA . LEU A 1 65 ? 12.138 3.291 3.778 1.00 97.88 65 LEU A CA 1
ATOM 514 C C . LEU A 1 65 ? 11.280 3.391 5.046 1.00 97.88 65 LEU A C 1
ATOM 516 O O . LEU A 1 65 ? 11.144 2.392 5.759 1.00 97.88 65 LEU A O 1
ATOM 520 N N . CYS A 1 66 ? 10.750 4.575 5.367 1.00 96.88 66 CYS A N 1
ATOM 521 C CA . CYS A 1 66 ? 10.028 4.791 6.629 1.00 96.88 66 CYS A CA 1
ATOM 522 C C . CYS A 1 66 ? 10.879 4.327 7.843 1.00 96.88 66 CYS A C 1
ATOM 524 O O . CYS A 1 66 ? 10.433 3.619 8.745 1.00 96.88 66 CYS A O 1
ATOM 526 N N . LYS A 1 67 ? 12.187 4.636 7.823 1.00 93.00 67 LYS A N 1
ATOM 527 C CA . LYS A 1 67 ? 13.131 4.157 8.846 1.00 93.00 67 LYS A CA 1
ATOM 528 C C . LYS A 1 67 ? 12.844 4.827 10.188 1.00 93.00 67 LYS A C 1
ATOM 530 O O . LYS A 1 67 ? 12.939 6.045 10.289 1.00 93.00 67 LYS A O 1
ATOM 535 N N . GLY A 1 68 ? 12.615 4.017 11.219 1.00 91.94 68 GLY A N 1
ATOM 536 C CA . GLY A 1 68 ? 12.283 4.512 12.559 1.00 91.94 68 GLY A CA 1
ATOM 537 C C . GLY A 1 68 ? 10.796 4.812 12.750 1.00 91.94 68 GLY A C 1
ATOM 538 O O . GLY A 1 68 ? 10.439 5.415 13.757 1.00 91.94 68 GLY A O 1
ATOM 539 N N . GLY A 1 69 ? 9.961 4.375 11.808 1.00 96.44 69 GLY A N 1
ATOM 540 C CA . GLY A 1 69 ? 8.522 4.548 11.840 1.00 96.44 69 GLY A CA 1
ATOM 541 C C . GLY A 1 69 ? 8.048 5.813 11.128 1.00 96.44 69 GLY A C 1
ATOM 542 O O . GLY A 1 69 ? 8.754 6.820 11.039 1.00 96.44 69 GLY A O 1
ATOM 543 N N . CYS A 1 70 ? 6.835 5.753 10.601 1.00 97.62 70 CYS A N 1
ATOM 544 C CA . CYS A 1 70 ? 6.143 6.855 9.949 1.00 97.62 70 CYS A CA 1
ATOM 545 C C . CYS A 1 70 ? 4.627 6.662 10.067 1.00 97.62 70 CYS A C 1
ATOM 547 O O . CYS A 1 70 ? 4.145 5.638 10.546 1.00 97.62 70 CYS A O 1
ATOM 549 N N . GLU A 1 71 ? 3.871 7.657 9.624 1.00 97.81 71 GLU A N 1
ATOM 550 C CA . GLU A 1 71 ? 2.414 7.610 9.616 1.00 97.81 71 GLU A CA 1
ATOM 551 C C . GLU A 1 71 ? 1.906 7.233 8.224 1.00 97.81 71 GLU A C 1
ATOM 553 O O . GLU A 1 71 ? 2.455 7.690 7.218 1.00 97.81 71 GLU A O 1
ATOM 558 N N . ALA A 1 72 ? 0.856 6.415 8.179 1.00 98.12 72 ALA A N 1
ATOM 559 C CA . ALA A 1 72 ? 0.222 5.973 6.946 1.00 98.12 72 ALA A CA 1
ATOM 560 C C . ALA A 1 72 ? -1.305 6.087 7.013 1.00 98.12 72 ALA A C 1
ATOM 562 O O . ALA A 1 72 ? -1.879 6.056 8.104 1.00 98.12 72 ALA A O 1
ATOM 563 N N . ILE A 1 73 ? -1.974 6.193 5.864 1.00 98.19 73 ILE A N 1
ATOM 564 C CA . ILE A 1 73 ? -3.444 6.166 5.777 1.00 98.19 73 ILE A CA 1
ATOM 565 C C . ILE A 1 73 ? -3.941 4.929 5.031 1.00 98.19 73 ILE A C 1
ATOM 567 O O . ILE A 1 73 ? -3.438 4.565 3.973 1.00 98.19 73 ILE A O 1
ATOM 571 N N . VAL A 1 74 ? -4.980 4.286 5.566 1.00 98.31 74 VAL A N 1
ATOM 572 C CA . VAL A 1 74 ? -5.679 3.203 4.862 1.00 98.31 74 VAL A CA 1
ATOM 573 C C . VAL A 1 74 ? -6.851 3.804 4.089 1.00 98.31 74 VAL A C 1
ATOM 575 O O . VAL A 1 74 ? -7.921 4.041 4.653 1.00 98.31 74 VAL A O 1
ATOM 578 N N . ASP A 1 75 ? -6.639 4.078 2.802 1.00 97.94 75 ASP A N 1
ATOM 579 C CA . ASP A 1 75 ? -7.589 4.805 1.958 1.00 97.94 75 ASP A CA 1
ATOM 580 C C . ASP A 1 75 ? -8.078 3.967 0.768 1.00 97.94 75 ASP A C 1
ATOM 582 O O . ASP A 1 75 ? -7.340 3.680 -0.169 1.00 97.94 75 ASP A O 1
ATOM 586 N N . THR A 1 76 ? -9.361 3.601 0.784 1.00 97.69 76 THR A N 1
ATOM 587 C CA . THR A 1 76 ? -10.006 2.885 -0.334 1.00 97.69 76 THR A CA 1
ATOM 588 C C . THR A 1 76 ? -10.337 3.796 -1.520 1.00 97.69 76 THR A C 1
ATOM 590 O O . THR A 1 76 ? -10.680 3.292 -2.587 1.00 97.69 76 THR A O 1
ATOM 593 N N . GLY A 1 77 ? -10.243 5.119 -1.350 1.00 97.06 77 GLY A N 1
ATOM 594 C CA . GLY A 1 77 ? -10.475 6.116 -2.395 1.00 97.06 77 GLY A CA 1
ATOM 595 C C . GLY A 1 77 ? -9.263 6.395 -3.286 1.00 97.06 77 GLY A C 1
ATOM 596 O O . GLY A 1 77 ? -9.421 7.063 -4.308 1.00 97.06 77 GLY A O 1
ATOM 597 N N . THR A 1 78 ? -8.082 5.874 -2.939 1.00 95.81 78 THR A N 1
ATOM 598 C CA . THR A 1 78 ? -6.843 6.060 -3.702 1.00 95.81 78 THR A CA 1
ATOM 599 C C . THR A 1 78 ? -6.420 4.747 -4.369 1.00 95.81 78 THR A C 1
ATOM 601 O O . THR A 1 78 ? -6.284 3.715 -3.719 1.00 95.81 78 THR A O 1
ATOM 604 N N . SER A 1 79 ? -6.208 4.772 -5.690 1.00 94.69 79 SER A N 1
ATOM 605 C CA . SER A 1 79 ? -5.927 3.561 -6.481 1.00 94.69 79 SER A CA 1
ATOM 606 C C . SER A 1 79 ? -4.527 2.968 -6.270 1.00 94.69 79 SER A C 1
ATOM 608 O O . SER A 1 79 ? -4.354 1.754 -6.397 1.00 94.69 79 SER A O 1
ATOM 610 N N . LEU A 1 80 ? -3.523 3.817 -6.020 1.00 97.44 80 LEU A N 1
ATOM 611 C CA . LEU A 1 80 ? -2.106 3.449 -5.894 1.00 97.44 80 LEU A CA 1
ATOM 612 C C . LEU A 1 80 ? -1.620 3.666 -4.457 1.00 97.44 80 LEU A C 1
ATOM 614 O O . LEU A 1 80 ? -2.165 4.491 -3.732 1.00 97.44 80 LEU A O 1
ATOM 618 N N . ILE A 1 81 ? -0.553 2.974 -4.063 1.00 98.56 81 ILE A N 1
ATOM 619 C CA . ILE A 1 81 ? 0.133 3.246 -2.798 1.00 98.56 81 ILE A CA 1
ATOM 620 C C . ILE A 1 81 ? 0.940 4.531 -2.972 1.00 98.56 81 ILE A C 1
ATOM 622 O O . ILE A 1 81 ? 1.807 4.626 -3.845 1.00 98.56 81 ILE A O 1
ATOM 626 N N . THR A 1 82 ? 0.652 5.533 -2.154 1.00 98.00 82 THR A N 1
ATOM 627 C CA . THR A 1 82 ? 1.359 6.811 -2.193 1.00 98.00 82 THR A CA 1
ATOM 628 C C . THR A 1 82 ? 2.473 6.864 -1.163 1.00 98.00 82 THR A C 1
ATOM 630 O O . THR A 1 82 ? 2.593 5.993 -0.313 1.00 98.00 82 THR A O 1
ATOM 633 N N . GLY A 1 83 ? 3.338 7.864 -1.270 1.00 97.75 83 GLY A N 1
ATOM 634 C CA . GLY A 1 83 ? 4.318 8.164 -0.237 1.00 97.75 83 GLY A CA 1
ATOM 635 C C . GLY A 1 83 ? 5.163 9.378 -0.602 1.00 97.75 83 GLY A C 1
ATOM 636 O O . GLY A 1 83 ? 5.080 9.865 -1.741 1.00 97.75 83 GLY A O 1
ATOM 637 N N . PRO A 1 84 ? 6.018 9.850 0.325 1.00 97.31 84 PRO A N 1
ATOM 638 C CA . PRO A 1 84 ? 6.899 10.986 0.086 1.00 97.31 84 PRO A CA 1
ATOM 639 C C . PRO A 1 84 ? 7.697 10.796 -1.205 1.00 97.31 84 PRO A C 1
ATOM 641 O O . PRO A 1 84 ? 8.340 9.758 -1.408 1.00 97.31 84 PRO A O 1
ATOM 644 N N . ALA A 1 85 ? 7.689 11.798 -2.085 1.00 96.81 85 ALA A N 1
ATOM 645 C CA . ALA A 1 85 ? 8.193 11.655 -3.450 1.00 96.81 85 ALA A CA 1
ATOM 646 C C . ALA A 1 85 ? 9.672 11.233 -3.492 1.00 96.81 85 ALA A C 1
ATOM 648 O O . ALA A 1 85 ? 10.087 10.481 -4.377 1.00 96.81 85 ALA A O 1
ATOM 649 N N . ALA A 1 86 ? 10.471 11.670 -2.513 1.00 96.62 86 ALA A N 1
ATOM 650 C CA . ALA A 1 86 ? 11.871 11.276 -2.373 1.00 96.62 86 ALA A CA 1
ATOM 651 C C . ALA A 1 86 ? 12.045 9.780 -2.054 1.00 96.62 86 ALA A C 1
ATOM 653 O O . ALA A 1 86 ? 12.919 9.126 -2.630 1.00 96.62 86 ALA A O 1
ATOM 654 N N . GLU A 1 87 ? 11.210 9.230 -1.170 1.00 98.00 87 GLU A N 1
ATOM 655 C CA . GLU A 1 87 ? 11.258 7.816 -0.798 1.00 98.00 87 GLU A CA 1
ATOM 656 C C . GLU A 1 87 ? 10.715 6.931 -1.920 1.00 98.00 87 GLU A C 1
ATOM 658 O O . GLU A 1 87 ? 11.366 5.957 -2.302 1.00 98.00 87 GLU A O 1
ATOM 663 N N . VAL A 1 88 ? 9.593 7.320 -2.538 1.00 98.38 88 VAL A N 1
ATOM 664 C CA . VAL A 1 88 ? 9.062 6.608 -3.708 1.00 98.38 88 VAL A CA 1
ATOM 665 C C . VAL A 1 88 ? 10.089 6.614 -4.834 1.00 98.38 88 VAL A C 1
ATOM 667 O O . VAL A 1 88 ? 10.382 5.567 -5.394 1.00 98.38 88 VAL A O 1
ATOM 670 N N . LYS A 1 89 ? 10.753 7.737 -5.124 1.00 98.06 89 LYS A N 1
ATOM 671 C CA . LYS A 1 89 ? 11.825 7.771 -6.132 1.00 98.06 89 LYS A CA 1
ATOM 672 C C . LYS A 1 89 ? 12.960 6.781 -5.829 1.00 98.06 89 LYS A C 1
ATOM 674 O O . LYS A 1 89 ? 13.504 6.177 -6.757 1.00 98.06 89 LYS A O 1
ATOM 679 N N . ALA A 1 90 ? 13.323 6.593 -4.558 1.00 98.19 90 ALA A N 1
ATOM 680 C CA . ALA A 1 90 ? 14.316 5.595 -4.157 1.00 98.19 90 ALA A CA 1
ATOM 681 C C . ALA A 1 90 ? 13.812 4.156 -4.375 1.00 98.19 90 ALA A C 1
ATOM 683 O O . ALA A 1 90 ? 14.558 3.334 -4.913 1.00 98.19 90 ALA A O 1
ATOM 684 N N . LEU A 1 91 ? 12.549 3.874 -4.036 1.00 98.50 91 LEU A N 1
ATOM 685 C CA . LEU A 1 91 ? 11.883 2.596 -4.315 1.00 98.50 91 LEU A CA 1
ATOM 686 C C . LEU A 1 91 ? 11.870 2.295 -5.817 1.00 98.50 91 LEU A C 1
ATOM 688 O O . LEU A 1 91 ? 12.302 1.224 -6.236 1.00 98.50 91 LEU A O 1
ATOM 692 N N . GLN A 1 92 ? 11.451 3.258 -6.636 1.00 98.44 92 GLN A N 1
ATOM 693 C CA . GLN A 1 92 ? 11.341 3.096 -8.087 1.00 98.44 92 GLN A CA 1
ATOM 694 C C . GLN A 1 92 ? 12.704 2.812 -8.721 1.00 98.44 92 GLN A C 1
ATOM 696 O O . GLN A 1 92 ? 12.836 1.920 -9.560 1.00 98.44 92 GLN A O 1
ATOM 701 N N . LYS A 1 93 ? 13.757 3.491 -8.246 1.00 97.88 93 LYS A N 1
ATOM 702 C CA . LYS A 1 93 ? 15.136 3.188 -8.644 1.00 97.88 93 LYS A CA 1
ATOM 703 C C . LYS A 1 93 ? 15.541 1.758 -8.269 1.00 97.88 93 LYS A C 1
ATOM 705 O O . LYS A 1 93 ? 16.205 1.102 -9.068 1.00 97.88 93 LYS A O 1
ATOM 710 N N . ALA A 1 94 ? 15.159 1.276 -7.085 1.00 97.75 94 ALA A N 1
ATOM 711 C CA . ALA A 1 94 ? 15.495 -0.071 -6.619 1.00 97.75 94 ALA A CA 1
ATOM 712 C C . ALA A 1 94 ? 14.821 -1.177 -7.448 1.00 97.75 94 ALA A C 1
ATOM 714 O O . ALA A 1 94 ? 15.424 -2.229 -7.650 1.00 97.75 94 ALA A O 1
ATOM 715 N N . ILE A 1 95 ? 13.616 -0.931 -7.970 1.00 97.88 95 ILE A N 1
ATOM 716 C CA . ILE A 1 95 ? 12.901 -1.883 -8.838 1.00 97.88 95 ILE A CA 1
ATOM 717 C C . ILE A 1 95 ? 13.183 -1.672 -10.338 1.00 97.88 95 ILE A C 1
ATOM 719 O O . ILE A 1 95 ? 12.649 -2.391 -11.179 1.00 97.88 95 ILE A O 1
ATOM 723 N N . GLY A 1 96 ? 14.033 -0.701 -10.694 1.00 97.31 96 GLY A N 1
ATOM 724 C CA . GLY A 1 96 ? 14.380 -0.396 -12.084 1.00 97.31 96 GLY A CA 1
ATOM 725 C C . GLY A 1 96 ? 13.233 0.215 -12.894 1.00 97.31 96 GLY A C 1
ATOM 726 O O . GLY A 1 96 ? 13.196 0.038 -14.113 1.00 97.31 96 GLY A O 1
ATOM 727 N N . ALA A 1 97 ? 12.303 0.903 -12.230 1.00 97.88 97 ALA A N 1
ATOM 728 C CA . ALA A 1 97 ? 11.206 1.603 -12.878 1.00 97.88 97 ALA A CA 1
ATOM 729 C C . ALA A 1 97 ? 11.657 2.950 -13.458 1.00 97.88 97 ALA A C 1
ATOM 731 O O . ALA A 1 97 ? 12.567 3.607 -12.942 1.00 97.88 97 ALA A O 1
ATOM 732 N N . ILE A 1 98 ? 10.991 3.374 -14.528 1.00 96.88 98 ILE A N 1
ATOM 733 C CA . ILE A 1 98 ? 11.207 4.660 -15.192 1.00 96.88 98 ILE A CA 1
ATOM 734 C C . ILE A 1 98 ? 10.020 5.593 -14.925 1.00 96.88 98 ILE A C 1
ATOM 736 O O . ILE A 1 98 ? 8.884 5.119 -14.866 1.00 96.88 98 ILE A O 1
ATOM 740 N N . PRO A 1 99 ? 10.262 6.900 -14.725 1.00 96.31 99 PRO A N 1
ATOM 741 C CA . PRO A 1 99 ? 9.199 7.847 -14.419 1.00 96.31 99 PRO A CA 1
ATOM 742 C C . PRO A 1 99 ? 8.272 8.059 -15.616 1.00 96.31 99 PRO A C 1
ATOM 744 O O . PRO A 1 99 ? 8.715 8.122 -16.764 1.00 96.31 99 PRO A O 1
ATOM 747 N N . LEU A 1 100 ? 6.995 8.234 -15.306 1.00 91.56 100 LEU A N 1
ATOM 748 C CA . LEU A 1 100 ? 5.957 8.753 -16.182 1.00 91.56 100 LEU A CA 1
ATOM 749 C C . LEU A 1 100 ? 5.567 10.169 -15.727 1.00 91.56 100 LEU A C 1
ATOM 751 O O . LEU A 1 100 ? 6.301 10.842 -14.996 1.00 91.56 100 LEU A O 1
ATOM 755 N N . MET A 1 101 ? 4.423 10.662 -16.198 1.00 89.38 101 MET A N 1
ATOM 756 C CA . MET A 1 101 ? 3.877 11.938 -15.744 1.00 89.38 101 MET A CA 1
ATOM 757 C C . MET A 1 101 ? 3.262 11.812 -14.341 1.00 89.38 101 MET A C 1
ATOM 759 O O . MET A 1 101 ? 2.881 10.731 -13.912 1.00 89.38 101 MET A O 1
ATOM 763 N N . GLN A 1 102 ? 3.163 12.940 -13.630 1.00 89.44 102 GLN A N 1
ATOM 764 C CA . GLN A 1 102 ? 2.433 13.064 -12.354 1.00 89.44 102 GLN A CA 1
ATOM 765 C C . GLN A 1 102 ? 2.889 12.124 -11.217 1.00 89.44 102 GLN A C 1
ATOM 767 O O . GLN A 1 102 ? 2.126 11.839 -10.306 1.00 89.44 102 GLN A O 1
ATOM 772 N N . GLY A 1 103 ? 4.151 11.683 -11.225 1.00 89.69 103 GLY A N 1
ATOM 773 C CA . GLY A 1 103 ? 4.708 10.861 -10.142 1.00 89.69 103 GLY A CA 1
ATOM 774 C C . GLY A 1 103 ? 4.442 9.360 -10.279 1.00 89.69 103 GLY A C 1
ATOM 775 O O . GLY A 1 103 ? 4.852 8.604 -9.397 1.00 89.69 103 GLY A O 1
ATOM 776 N N . GLU A 1 104 ? 3.812 8.933 -11.375 1.00 94.75 104 GLU A N 1
ATOM 777 C CA . GLU A 1 104 ? 3.684 7.530 -11.767 1.00 94.75 104 GLU A CA 1
ATOM 778 C C . GLU A 1 104 ? 4.986 6.994 -12.375 1.00 94.75 104 GLU A C 1
ATOM 780 O O . GLU A 1 104 ? 5.860 7.749 -12.813 1.00 94.75 104 GLU A O 1
ATOM 785 N N . TYR A 1 105 ? 5.119 5.669 -12.410 1.00 97.62 105 TYR A N 1
ATOM 786 C CA . TYR A 1 105 ? 6.284 4.975 -12.950 1.00 97.62 105 TYR A CA 1
ATOM 787 C C . TYR A 1 105 ? 5.852 3.712 -13.690 1.00 97.62 105 TYR A C 1
ATOM 789 O O . TYR A 1 105 ? 4.820 3.124 -13.373 1.00 97.62 105 TYR A O 1
ATOM 797 N N . MET A 1 106 ? 6.671 3.248 -14.630 1.00 96.81 106 MET A N 1
ATOM 798 C CA . MET A 1 106 ? 6.479 1.958 -15.296 1.00 96.81 106 MET A CA 1
ATOM 799 C C . MET A 1 106 ? 7.732 1.088 -15.231 1.00 96.81 106 MET A C 1
ATOM 801 O O . MET A 1 106 ? 8.854 1.587 -15.139 1.00 96.81 106 MET A O 1
ATOM 805 N N . VAL A 1 107 ? 7.538 -0.224 -15.315 1.00 97.62 107 VAL A N 1
ATOM 806 C CA . VAL A 1 107 ? 8.600 -1.235 -15.403 1.00 97.62 107 VAL A CA 1
ATOM 807 C C . VAL A 1 107 ? 8.503 -1.998 -16.723 1.00 97.62 107 VAL A C 1
ATOM 809 O O . VAL A 1 107 ? 7.464 -2.016 -17.379 1.00 97.62 107 VAL A O 1
ATOM 812 N N . ASP A 1 108 ? 9.584 -2.677 -17.106 1.00 96.38 108 ASP A N 1
ATOM 813 C CA . ASP A 1 108 ? 9.518 -3.687 -18.164 1.00 96.38 108 ASP A CA 1
ATOM 814 C C . ASP A 1 108 ? 8.672 -4.872 -17.675 1.00 96.38 108 ASP A C 1
ATOM 816 O O . ASP A 1 108 ? 9.035 -5.541 -16.703 1.00 96.38 108 ASP A O 1
ATOM 820 N N . CYS A 1 109 ? 7.565 -5.157 -18.366 1.00 96.25 109 CYS A N 1
ATOM 821 C CA . CYS A 1 109 ? 6.661 -6.256 -18.033 1.00 96.25 109 CYS A CA 1
ATOM 822 C C . CYS A 1 109 ? 7.363 -7.616 -17.916 1.00 96.25 109 CYS A C 1
ATOM 824 O O . CYS A 1 109 ? 6.941 -8.460 -17.123 1.00 96.25 109 CYS A O 1
ATOM 826 N N . LYS A 1 110 ? 8.463 -7.831 -18.649 1.00 96.31 110 LYS A N 1
ATOM 827 C CA . LYS A 1 110 ? 9.246 -9.075 -18.586 1.00 96.31 110 LYS A CA 1
ATOM 828 C C . LYS A 1 110 ? 10.013 -9.232 -17.275 1.00 96.31 110 LYS A C 1
ATOM 830 O O . LYS A 1 110 ? 10.368 -10.350 -16.915 1.00 96.31 110 LYS A O 1
ATOM 835 N N . LYS A 1 111 ? 10.281 -8.132 -16.567 1.00 96.94 111 LYS A N 1
ATOM 836 C CA . LYS A 1 111 ? 11.019 -8.134 -15.297 1.00 96.94 111 LYS A CA 1
ATOM 837 C C . LYS A 1 111 ? 10.125 -8.339 -14.082 1.00 96.94 111 LYS A C 1
ATOM 839 O O . LYS A 1 111 ? 10.669 -8.661 -13.030 1.00 96.94 111 LYS A O 1
ATOM 844 N N . VAL A 1 112 ? 8.801 -8.203 -14.218 1.00 97.88 112 VAL A N 1
ATOM 845 C CA . VAL A 1 112 ? 7.830 -8.319 -13.110 1.00 97.88 112 VAL A CA 1
ATOM 846 C C . VAL A 1 112 ? 8.070 -9.554 -12.229 1.00 97.88 112 VAL A C 1
ATOM 848 O O . VAL A 1 112 ? 8.204 -9.360 -11.022 1.00 97.88 112 VAL A O 1
ATOM 851 N N . PRO A 1 113 ? 8.276 -10.770 -12.781 1.00 97.75 113 PRO A N 1
ATOM 852 C CA . PRO A 1 113 ? 8.497 -11.970 -11.963 1.00 97.75 113 PRO A CA 1
ATOM 853 C C . PRO A 1 113 ? 9.813 -12.000 -11.183 1.00 97.75 113 PRO A C 1
ATOM 855 O O . PRO A 1 113 ? 10.037 -12.883 -10.362 1.00 97.75 113 PRO A O 1
ATOM 858 N N . THR A 1 114 ? 10.718 -11.064 -11.469 1.00 97.38 114 THR A N 1
ATOM 859 C CA . THR A 1 114 ? 12.035 -10.952 -10.827 1.00 97.38 114 THR A CA 1
ATOM 860 C C . THR A 1 114 ? 12.149 -9.733 -9.919 1.00 97.38 114 THR A C 1
ATOM 862 O O . THR A 1 114 ? 13.206 -9.508 -9.327 1.00 97.38 114 THR A O 1
ATOM 865 N N . LEU A 1 115 ? 11.093 -8.920 -9.826 1.00 98.25 115 LEU A N 1
ATOM 866 C CA . LEU A 1 115 ? 11.115 -7.740 -8.978 1.00 98.25 115 LEU A CA 1
ATOM 867 C C . LEU A 1 115 ? 11.153 -8.143 -7.495 1.00 98.25 115 LEU A C 1
ATOM 869 O O . LEU A 1 115 ? 10.584 -9.167 -7.110 1.00 98.25 115 LEU A O 1
ATOM 873 N N . PRO A 1 116 ? 11.816 -7.348 -6.638 1.00 98.38 116 PRO A N 1
ATOM 874 C CA . PRO A 1 116 ? 11.922 -7.672 -5.226 1.00 98.38 116 PRO A CA 1
ATOM 875 C C . PRO A 1 116 ? 10.560 -7.590 -4.533 1.00 98.38 116 PRO A C 1
ATOM 877 O O . PRO A 1 116 ? 9.725 -6.744 -4.861 1.00 98.38 116 PRO A O 1
ATOM 880 N N . THR A 1 117 ? 10.378 -8.421 -3.510 1.00 98.62 117 THR A N 1
ATOM 881 C CA . THR A 1 117 ? 9.266 -8.292 -2.567 1.00 98.62 117 THR A CA 1
ATOM 882 C C . THR A 1 117 ? 9.382 -6.978 -1.797 1.00 98.62 117 THR A C 1
ATOM 884 O O . THR A 1 117 ? 10.455 -6.648 -1.284 1.00 98.62 117 THR A O 1
ATOM 887 N N . ILE A 1 118 ? 8.272 -6.254 -1.677 1.00 98.69 118 ILE A N 1
ATOM 888 C CA . ILE A 1 118 ? 8.151 -5.055 -0.842 1.00 98.69 118 ILE A CA 1
ATOM 889 C C . ILE A 1 118 ? 7.360 -5.435 0.403 1.00 98.69 118 ILE A C 1
ATOM 891 O O . ILE A 1 118 ? 6.310 -6.060 0.286 1.00 98.69 118 ILE A O 1
ATOM 895 N N . SER A 1 119 ? 7.865 -5.115 1.591 1.00 98.62 119 SER A N 1
ATOM 896 C CA . SER A 1 119 ? 7.234 -5.507 2.852 1.00 98.62 119 SER A CA 1
ATOM 897 C C . SER A 1 119 ? 7.013 -4.318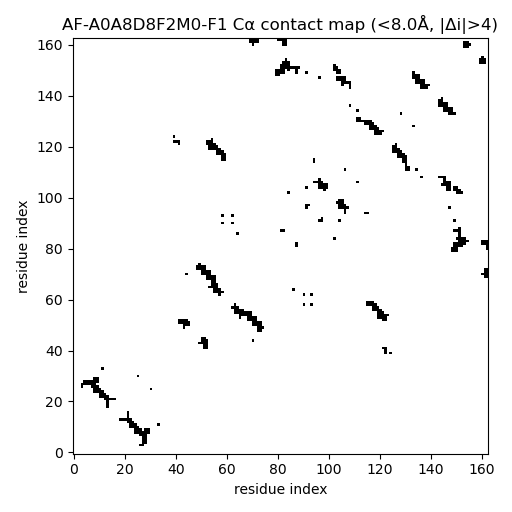 3.773 1.00 98.62 119 SER A C 1
ATOM 899 O O . SER A 1 119 ? 7.925 -3.528 3.997 1.00 98.62 119 SER A O 1
ATOM 901 N N . PHE A 1 120 ? 5.814 -4.233 4.335 1.00 98.44 120 PHE A N 1
ATOM 902 C CA . PHE A 1 120 ? 5.386 -3.229 5.303 1.00 98.44 120 PHE A CA 1
ATOM 903 C C . PHE A 1 120 ? 5.333 -3.867 6.691 1.00 98.44 120 PHE A C 1
ATOM 905 O O . PHE A 1 120 ? 4.759 -4.947 6.848 1.00 98.44 120 PHE A O 1
ATOM 912 N N . SER A 1 121 ? 5.919 -3.223 7.697 1.00 97.94 121 SER A N 1
ATOM 913 C CA . SER A 1 121 ? 5.794 -3.631 9.099 1.00 97.94 121 SER A CA 1
ATOM 914 C C . SER A 1 121 ? 4.740 -2.771 9.782 1.00 97.94 121 SER A C 1
ATOM 916 O O . SER A 1 121 ? 4.907 -1.558 9.885 1.00 97.94 121 SER A O 1
ATOM 918 N N . LEU A 1 122 ? 3.652 -3.398 10.224 1.00 97.69 122 LEU A N 1
ATOM 919 C CA . LEU A 1 122 ? 2.510 -2.737 10.852 1.00 97.69 122 LEU A CA 1
ATOM 920 C C . LEU A 1 122 ? 2.131 -3.496 12.124 1.00 97.69 122 LEU A C 1
ATOM 922 O O . LEU A 1 122 ? 1.707 -4.656 12.054 1.00 97.69 122 LEU A O 1
ATOM 926 N N . GLY A 1 123 ? 2.274 -2.853 13.285 1.00 94.31 123 GLY A N 1
ATOM 927 C CA . GLY A 1 123 ? 1.896 -3.444 14.571 1.00 94.31 123 GLY A CA 1
ATOM 928 C C . GLY A 1 123 ? 2.614 -4.765 14.841 1.00 94.31 123 GLY A C 1
ATOM 929 O O . GLY A 1 123 ? 1.982 -5.740 15.243 1.00 94.31 123 GLY A O 1
ATOM 930 N N . GLY A 1 124 ? 3.911 -4.835 14.525 1.00 91.50 124 GLY A N 1
ATOM 931 C CA . GLY A 1 124 ? 4.721 -6.041 14.725 1.00 91.50 124 GLY A CA 1
ATOM 932 C C . GLY A 1 124 ? 4.437 -7.199 13.758 1.00 91.50 124 GLY A C 1
ATOM 933 O O . GLY A 1 124 ? 5.007 -8.278 13.928 1.00 91.50 124 GLY A O 1
ATOM 934 N N . LYS A 1 125 ? 3.590 -7.006 12.736 1.00 97.25 125 LYS A N 1
ATOM 935 C CA . LYS A 1 125 ? 3.341 -7.987 11.669 1.00 97.25 125 LYS A CA 1
ATOM 936 C C . LYS A 1 125 ? 3.845 -7.465 10.328 1.00 97.25 125 LYS A C 1
ATOM 938 O O . LYS A 1 125 ? 3.694 -6.289 10.009 1.00 97.25 125 LYS A O 1
ATOM 943 N N . VAL A 1 126 ? 4.419 -8.364 9.532 1.00 98.06 126 VAL A N 1
ATOM 944 C CA . VAL A 1 126 ? 4.935 -8.049 8.197 1.00 98.06 126 VAL A CA 1
ATOM 945 C C . VAL A 1 126 ? 3.900 -8.412 7.132 1.00 98.06 126 VAL A C 1
ATOM 947 O O . VAL A 1 126 ? 3.411 -9.542 7.097 1.00 98.06 126 VAL A O 1
ATOM 950 N N . TYR A 1 127 ? 3.599 -7.459 6.253 1.00 98.31 127 TYR A N 1
ATOM 951 C CA . TYR A 1 127 ? 2.731 -7.616 5.088 1.00 98.31 127 TYR A CA 1
ATOM 952 C C . TYR A 1 127 ? 3.552 -7.430 3.815 1.00 98.31 127 TYR A C 1
ATOM 954 O O . TYR A 1 127 ? 4.122 -6.364 3.599 1.00 98.31 127 TYR A O 1
ATOM 962 N N . SER A 1 128 ? 3.628 -8.463 2.979 1.00 98.38 128 SER A N 1
ATOM 963 C CA . SER A 1 128 ? 4.510 -8.493 1.809 1.00 98.38 128 SER A CA 1
ATOM 964 C C . SER A 1 128 ? 3.726 -8.489 0.499 1.00 98.38 128 SER A C 1
ATOM 966 O O . SER A 1 128 ? 2.747 -9.219 0.357 1.00 98.38 128 SER A O 1
ATOM 968 N N . LEU A 1 129 ? 4.205 -7.711 -0.471 1.00 98.56 129 LEU A N 1
ATOM 969 C CA . LEU A 1 129 ? 3.729 -7.668 -1.849 1.00 98.56 129 LEU A CA 1
ATOM 970 C C . LEU A 1 129 ? 4.828 -8.159 -2.796 1.00 98.56 129 LEU A C 1
ATOM 972 O O . LEU A 1 129 ? 5.956 -7.661 -2.783 1.00 98.56 129 LEU A O 1
ATOM 976 N N . THR A 1 130 ? 4.482 -9.128 -3.635 1.00 98.56 130 THR A N 1
ATOM 977 C CA . THR A 1 130 ? 5.301 -9.598 -4.764 1.00 98.56 130 THR A CA 1
ATOM 978 C C . THR A 1 130 ? 5.179 -8.657 -5.963 1.00 98.56 130 THR A C 1
ATOM 980 O O . THR A 1 130 ? 4.238 -7.861 -6.030 1.00 98.56 130 THR A O 1
ATOM 983 N N . GLY A 1 131 ? 6.101 -8.762 -6.928 1.00 98.19 131 GLY A N 1
ATOM 984 C CA . GLY A 1 131 ? 6.077 -7.963 -8.159 1.00 98.19 131 GLY A CA 1
ATOM 985 C C . GLY A 1 131 ? 4.729 -8.012 -8.879 1.00 98.19 131 GLY A C 1
ATOM 986 O O . GLY A 1 131 ? 4.210 -6.987 -9.302 1.00 98.19 131 GLY A O 1
ATOM 987 N N . GLU A 1 132 ? 4.103 -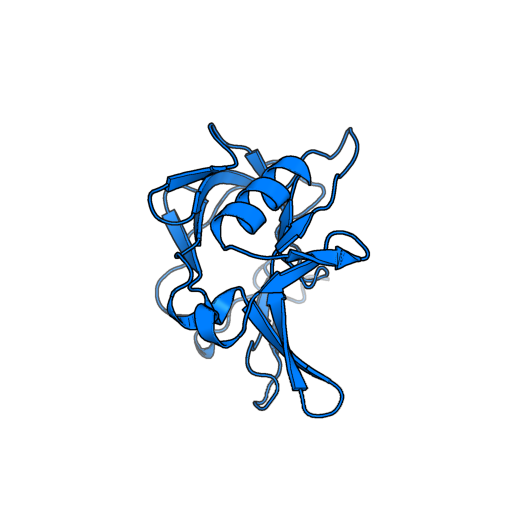9.182 -8.943 1.00 97.38 132 GLU A N 1
ATOM 988 C CA . GLU A 1 132 ? 2.787 -9.387 -9.550 1.00 97.38 132 GLU A CA 1
ATOM 989 C C . GLU A 1 132 ? 1.652 -8.669 -8.815 1.00 97.38 132 GLU A C 1
ATOM 991 O O . GLU A 1 132 ? 0.626 -8.373 -9.422 1.00 97.38 132 GLU A O 1
ATOM 996 N N . GLN A 1 133 ? 1.804 -8.413 -7.515 1.00 97.69 133 GLN A N 1
ATOM 997 C CA . GLN A 1 133 ? 0.762 -7.799 -6.691 1.00 97.69 133 GLN A CA 1
ATOM 998 C C . GLN A 1 133 ? 0.831 -6.272 -6.706 1.00 97.69 133 GLN A C 1
ATOM 1000 O O . GLN A 1 133 ? -0.217 -5.623 -6.649 1.00 97.69 133 GLN A O 1
ATOM 1005 N N . TYR A 1 134 ? 2.038 -5.698 -6.783 1.00 98.06 134 TYR A N 1
ATOM 1006 C CA . TYR A 1 134 ? 2.221 -4.246 -6.811 1.00 98.06 134 TYR A CA 1
ATOM 1007 C C . TYR A 1 134 ? 2.446 -3.666 -8.211 1.00 98.06 134 TYR A C 1
ATOM 1009 O O . TYR A 1 134 ? 2.569 -2.453 -8.324 1.00 98.06 134 TYR A O 1
ATOM 1017 N N . ILE A 1 135 ? 2.497 -4.467 -9.277 1.00 98.00 135 ILE A N 1
ATOM 1018 C CA . ILE A 1 135 ? 2.520 -3.969 -10.660 1.00 98.00 135 ILE A CA 1
ATOM 1019 C C . ILE A 1 135 ? 1.146 -4.159 -11.304 1.00 98.00 135 ILE A C 1
ATOM 1021 O O . ILE A 1 135 ? 0.615 -5.268 -11.334 1.00 98.00 135 ILE A O 1
ATOM 1025 N N . LEU A 1 136 ? 0.588 -3.083 -11.857 1.00 95.56 136 LEU A N 1
ATOM 1026 C CA . LEU A 1 136 ? -0.653 -3.112 -12.624 1.00 95.56 136 LEU A CA 1
ATOM 1027 C C . LEU A 1 136 ? -0.320 -3.349 -14.098 1.00 95.56 136 LEU A C 1
ATOM 1029 O O . LEU A 1 136 ? 0.474 -2.613 -14.683 1.00 95.56 136 LEU A O 1
ATOM 1033 N N . LYS A 1 137 ? -0.913 -4.387 -14.691 1.00 92.69 137 LYS A N 1
ATOM 1034 C CA . LYS A 1 137 ? -0.770 -4.700 -16.116 1.00 92.69 137 LYS A CA 1
ATOM 1035 C C . LYS A 1 137 ? -1.983 -4.159 -16.858 1.00 92.69 137 LYS A C 1
ATOM 1037 O O . LYS A 1 137 ? -3.085 -4.654 -16.661 1.00 92.69 137 LYS A O 1
ATOM 1042 N N . GLU A 1 138 ? -1.756 -3.174 -17.710 1.00 86.06 138 GLU A N 1
ATOM 1043 C CA . GLU A 1 138 ? -2.772 -2.544 -18.548 1.00 86.06 138 GLU A CA 1
ATOM 1044 C C . GLU A 1 138 ? -2.462 -2.823 -20.017 1.00 86.06 138 GLU A C 1
ATOM 1046 O O . GLU A 1 138 ? -1.297 -2.839 -20.411 1.00 86.06 138 GLU A O 1
ATOM 1051 N N . SER A 1 139 ? -3.485 -3.009 -20.851 1.00 84.38 139 SER A N 1
ATOM 1052 C CA . SER A 1 139 ? -3.300 -3.130 -22.300 1.00 84.38 139 SER A CA 1
ATOM 1053 C C . SER A 1 139 ? -3.763 -1.848 -22.981 1.00 84.38 139 SER A C 1
ATOM 1055 O O . SER A 1 139 ? -4.946 -1.513 -22.950 1.00 84.38 139 SER A O 1
ATOM 1057 N N . GLN A 1 140 ? -2.841 -1.117 -23.611 1.00 77.62 140 GLN A N 1
ATOM 1058 C CA . GLN A 1 140 ? -3.166 0.072 -24.404 1.00 77.62 140 GLN A CA 1
ATOM 1059 C C . GLN A 1 140 ? -2.695 -0.118 -25.844 1.00 77.62 140 GLN A C 1
ATOM 1061 O O . GLN A 1 140 ? -1.517 -0.352 -26.106 1.00 77.62 140 GLN A O 1
ATOM 1066 N N . GLY A 1 141 ? -3.626 -0.035 -26.799 1.00 74.75 141 GLY A N 1
ATOM 1067 C CA . GLY A 1 141 ? -3.305 -0.148 -28.228 1.00 74.75 141 GLY A CA 1
ATOM 1068 C C . GLY A 1 141 ? -2.672 -1.487 -28.634 1.00 74.75 141 GLY A C 1
ATOM 1069 O O . GLY A 1 141 ? -1.917 -1.522 -29.599 1.00 74.75 141 GLY A O 1
ATOM 1070 N N . GLY A 1 142 ? -2.948 -2.573 -27.899 1.00 79.12 142 GLY A N 1
ATOM 1071 C CA . GLY A 1 142 ? -2.366 -3.901 -28.143 1.00 79.12 142 GLY A CA 1
ATOM 1072 C C . GLY A 1 142 ? -0.973 -4.114 -27.538 1.00 79.12 142 GLY A C 1
ATOM 1073 O O . GLY A 1 142 ? -0.347 -5.136 -27.812 1.00 79.12 142 GLY A O 1
ATOM 1074 N N . HIS A 1 143 ? -0.491 -3.175 -26.719 1.00 83.00 143 HIS A N 1
ATOM 1075 C CA . HIS A 1 143 ? 0.765 -3.285 -25.985 1.00 83.00 143 HIS A CA 1
ATOM 1076 C C . HIS A 1 143 ? 0.516 -3.332 -24.476 1.00 83.00 143 HIS A C 1
ATOM 1078 O O . HIS A 1 143 ? -0.270 -2.545 -23.946 1.00 83.00 143 HIS A O 1
ATOM 1084 N N . ASP A 1 144 ? 1.226 -4.230 -23.793 1.00 88.38 144 ASP A N 1
ATOM 1085 C CA . ASP A 1 144 ? 1.196 -4.324 -22.336 1.00 88.38 144 ASP A CA 1
ATOM 1086 C C . ASP A 1 144 ? 2.037 -3.202 -21.717 1.00 88.38 144 ASP A C 1
ATOM 1088 O O . ASP A 1 144 ? 3.229 -3.052 -22.006 1.00 88.38 144 ASP A O 1
ATOM 1092 N N . ILE A 1 145 ? 1.410 -2.430 -20.837 1.00 92.12 145 ILE A N 1
ATOM 1093 C CA . ILE A 1 145 ? 2.028 -1.408 -20.002 1.00 92.12 145 ILE A CA 1
ATOM 1094 C C . ILE A 1 145 ? 1.988 -1.911 -18.561 1.00 92.12 145 ILE A C 1
ATOM 1096 O O . ILE A 1 145 ? 0.928 -2.236 -18.032 1.00 92.12 145 ILE A O 1
ATOM 1100 N N . CYS A 1 146 ? 3.152 -1.964 -17.917 1.00 96.44 146 CYS A N 1
ATOM 1101 C CA . CYS A 1 146 ? 3.277 -2.388 -16.528 1.00 96.44 146 CYS A CA 1
ATOM 1102 C C . CYS A 1 146 ? 3.542 -1.183 -15.631 1.00 96.44 146 CYS A C 1
ATOM 1104 O O . CYS A 1 146 ? 4.685 -0.740 -15.490 1.00 96.44 146 CYS A O 1
ATOM 1106 N N . LEU A 1 147 ? 2.473 -0.647 -15.050 1.00 96.94 147 LEU A N 1
ATOM 1107 C CA . LEU A 1 147 ? 2.510 0.491 -14.141 1.00 96.94 147 LEU A CA 1
ATOM 1108 C C . LEU A 1 147 ? 2.925 0.048 -12.740 1.00 96.94 147 LEU A C 1
ATOM 1110 O O . LEU A 1 147 ? 2.461 -0.964 -12.216 1.00 96.94 147 LEU A O 1
ATOM 1114 N N . SER A 1 148 ? 3.799 0.831 -12.119 1.00 98.25 148 SER A N 1
ATOM 1115 C CA . SER A 1 148 ? 4.137 0.672 -10.712 1.00 98.25 148 SER A CA 1
ATOM 1116 C C . SER A 1 148 ? 2.940 1.060 -9.855 1.00 98.25 148 SER A C 1
ATOM 1118 O O . SER A 1 148 ? 2.376 2.138 -10.016 1.00 98.25 148 SER A O 1
ATOM 1120 N N . GLY A 1 149 ? 2.584 0.206 -8.901 1.00 98.00 149 GLY A N 1
ATOM 1121 C CA . GLY A 1 149 ? 1.548 0.462 -7.903 1.00 98.00 149 GLY A CA 1
ATOM 1122 C C . GLY A 1 149 ? 1.933 1.508 -6.860 1.00 98.00 149 GLY A C 1
ATOM 1123 O O . GLY A 1 149 ? 1.172 1.712 -5.921 1.00 98.00 149 GLY A O 1
ATOM 1124 N N . PHE A 1 150 ? 3.102 2.140 -7.005 1.00 98.56 150 PHE A N 1
ATOM 1125 C CA . PHE A 1 150 ? 3.603 3.192 -6.131 1.00 98.56 150 PHE A CA 1
ATOM 1126 C C . PHE A 1 150 ? 3.684 4.528 -6.870 1.00 98.56 150 PHE A C 1
ATOM 1128 O O . PHE A 1 150 ? 4.258 4.604 -7.959 1.00 98.56 150 PHE A O 1
ATOM 1135 N N . MET A 1 151 ? 3.190 5.592 -6.243 1.00 97.94 151 MET A N 1
ATOM 1136 C CA . MET A 1 151 ? 3.191 6.948 -6.793 1.00 97.94 151 MET A CA 1
ATOM 1137 C C . MET A 1 151 ? 3.786 7.938 -5.793 1.00 97.94 151 MET A C 1
ATOM 1139 O O . MET A 1 151 ? 3.477 7.900 -4.604 1.00 97.94 151 MET A O 1
ATOM 1143 N N . GLY A 1 152 ? 4.651 8.835 -6.268 1.00 97.38 152 GLY A N 1
ATOM 1144 C CA . GLY A 1 152 ? 5.187 9.903 -5.425 1.00 97.38 152 GLY A CA 1
ATOM 1145 C C . GLY A 1 152 ? 4.147 11.001 -5.216 1.00 97.38 152 GLY A C 1
ATOM 1146 O O . GLY A 1 152 ? 3.721 11.613 -6.193 1.00 97.38 152 GLY A O 1
ATOM 1147 N N . LEU A 1 153 ? 3.775 11.272 -3.964 1.00 95.69 153 LEU A N 1
ATOM 1148 C CA . LEU A 1 153 ? 2.813 12.312 -3.600 1.00 95.69 153 LEU A CA 1
ATOM 1149 C C . LEU A 1 153 ? 3.228 12.977 -2.284 1.00 95.69 153 LEU A C 1
ATOM 1151 O O . LEU A 1 153 ? 3.172 12.368 -1.219 1.00 95.69 153 LEU A O 1
ATOM 1155 N N . ASP A 1 154 ? 3.611 14.250 -2.350 1.00 95.12 154 ASP A N 1
ATOM 1156 C CA . ASP A 1 154 ? 3.976 15.016 -1.160 1.00 95.12 154 ASP A CA 1
ATOM 1157 C C . ASP A 1 154 ? 2.737 15.686 -0.551 1.00 95.12 154 ASP A C 1
ATOM 1159 O O . ASP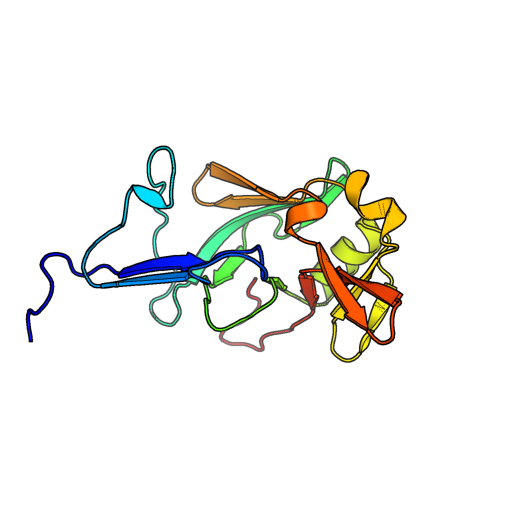 A 1 154 ? 2.207 16.665 -1.082 1.00 95.12 154 ASP A O 1
ATOM 1163 N N . ILE A 1 155 ? 2.282 15.168 0.592 1.00 94.19 155 ILE A N 1
ATOM 1164 C CA . ILE A 1 155 ? 1.217 15.794 1.383 1.00 94.19 155 ILE A CA 1
ATOM 1165 C C . ILE A 1 155 ? 1.829 16.917 2.236 1.00 94.19 155 ILE A C 1
ATOM 1167 O O . ILE A 1 155 ? 2.753 16.658 3.013 1.00 94.19 155 ILE A O 1
ATOM 1171 N N . PRO A 1 156 ? 1.344 18.168 2.135 1.00 92.44 156 PRO A N 1
ATOM 1172 C CA . PRO A 1 156 ? 1.916 19.276 2.887 1.00 92.44 156 PRO A CA 1
ATOM 1173 C C . PRO A 1 156 ? 1.565 19.216 4.389 1.00 92.44 156 PRO A C 1
ATOM 1175 O O . PRO A 1 156 ? 0.563 18.606 4.792 1.00 92.44 156 PRO A O 1
ATOM 1178 N N . PRO A 1 157 ? 2.347 19.898 5.247 1.00 91.31 157 PRO A N 1
ATOM 1179 C CA . PRO A 1 157 ? 1.973 20.135 6.638 1.00 91.31 157 PRO A CA 1
ATOM 1180 C C . PRO A 1 157 ? 0.597 20.822 6.751 1.00 91.31 157 PRO A C 1
ATOM 1182 O O . PRO A 1 157 ? 0.243 21.625 5.885 1.00 91.31 157 PRO A O 1
ATOM 1185 N N . PRO A 1 158 ? -0.182 20.563 7.819 1.00 90.06 158 PRO A N 1
ATOM 1186 C CA . PRO A 1 158 ? 0.177 19.807 9.024 1.00 90.06 158 PRO A CA 1
ATOM 1187 C C . PRO A 1 158 ? -0.151 18.305 8.953 1.00 90.06 158 PRO A C 1
ATOM 1189 O O . PRO A 1 158 ? -0.038 17.620 9.965 1.00 90.06 158 PRO A O 1
ATOM 1192 N N . ALA A 1 159 ? -0.641 17.805 7.815 1.00 90.06 159 ALA A N 1
ATOM 1193 C CA . ALA A 1 159 ? -1.050 16.407 7.691 1.00 90.06 159 ALA A CA 1
ATOM 1194 C C . ALA A 1 159 ? 0.118 15.486 7.322 1.00 90.06 159 ALA A C 1
ATOM 1196 O O . ALA A 1 159 ? 0.196 14.391 7.865 1.00 90.06 159 ALA A O 1
ATOM 1197 N N . GLY A 1 160 ? 0.997 15.929 6.418 1.00 89.56 160 GLY A N 1
ATOM 1198 C CA . GLY A 1 160 ? 2.131 15.138 5.948 1.00 89.56 160 GLY A CA 1
ATOM 1199 C C . GLY A 1 160 ? 3.432 15.331 6.736 1.00 89.56 160 GLY A C 1
ATOM 1200 O O . GLY A 1 160 ? 3.535 16.252 7.553 1.00 89.56 160 GLY A O 1
ATOM 1201 N N . PRO A 1 161 ? 4.452 14.499 6.455 1.00 93.62 161 PRO A N 1
ATOM 1202 C CA . PRO A 1 161 ? 4.459 13.443 5.434 1.00 93.62 161 PRO A CA 1
ATOM 1203 C C . PRO A 1 161 ? 3.627 12.218 5.849 1.00 93.62 161 PRO A C 1
ATOM 1205 O O . PRO A 1 161 ? 3.608 11.861 7.023 1.00 93.62 161 PRO A O 1
ATOM 1208 N N . LEU A 1 162 ? 2.959 11.582 4.884 1.00 94.75 162 LEU A N 1
ATOM 1209 C CA . LEU A 1 162 ? 2.216 10.333 5.078 1.00 94.75 162 LEU A CA 1
ATOM 1210 C C . LEU A 1 162 ? 2.565 9.355 3.957 1.00 94.75 162 LEU A C 1
ATOM 1212 O O . LEU A 1 162 ? 2.808 9.782 2.823 1.00 94.75 162 LEU A O 1
ATOM 1216 N N . TRP A 1 163 ? 2.578 8.073 4.304 1.00 96.19 163 TRP A N 1
ATOM 1217 C CA . TRP A 1 163 ? 2.471 6.971 3.353 1.00 96.19 163 TRP A CA 1
ATOM 1218 C C . TRP A 1 163 ? 0.998 6.690 3.019 1.00 96.19 163 TRP A C 1
ATOM 1220 O O . TRP A 1 163 ? 0.178 6.590 3.960 1.00 96.19 163 TRP A O 1
#

Organism: Culex pipiens (NCBI:txid7175)